Protein AF-A0A7X7TQV1-F1 (afdb_monomer_lite)

Radius of gyration: 12.92 Å; chains: 1; bounding box: 26×24×39 Å

pLDDT: mean 95.15, std 6.99, range [50.34, 98.75]

Sequence (87 aa):
MMKFSDLTDIEIWLSFKKGDNSAVSFIYREYFPVLYRYGLKFSADTFLIEDTIQDLFADLIKNRETLGDTDNILFYLLKSFRRKLLR

Secondary structure (DSSP, 8-state):
---GGGS-HHHHHHHHHTT-HHHHHHHHHHHHHHHHHHHTTT-S-HHHHHHHHHHHHHHHHHHGGGPPP-S-HHHHHHHHHHHHHT-

Structure (mmCIF, N/CA/C/O backbone):
data_AF-A0A7X7TQV1-F1
#
_entry.id   AF-A0A7X7TQV1-F1
#
loop_
_atom_site.group_PDB
_atom_site.id
_atom_site.type_symbol
_atom_site.label_atom_id
_atom_site.label_alt_id
_atom_site.label_comp_id
_atom_site.label_asym_id
_atom_site.label_entity_id
_atom_site.label_seq_id
_atom_site.pdbx_PDB_ins_code
_atom_site.Cartn_x
_atom_site.Cartn_y
_atom_site.Cartn_z
_atom_site.occupancy
_atom_site.B_iso_or_equiv
_atom_site.auth_seq_id
_atom_site.auth_comp_id
_atom_site.auth_asym_id
_atom_site.auth_atom_id
_atom_site.pdbx_PDB_model_num
ATOM 1 N N . MET A 1 1 ? 0.696 -12.076 22.666 1.00 50.34 1 MET A N 1
ATOM 2 C CA . MET A 1 1 ? 0.487 -10.967 21.709 1.00 50.34 1 MET A CA 1
ATOM 3 C C . MET A 1 1 ? -0.191 -11.541 20.481 1.00 50.34 1 MET A C 1
ATOM 5 O O . MET A 1 1 ? 0.274 -12.563 19.995 1.00 50.34 1 MET A O 1
ATOM 9 N N . MET A 1 2 ? -1.295 -10.940 20.043 1.00 59.72 2 MET A N 1
ATOM 10 C CA . MET A 1 2 ? -2.032 -11.346 18.841 1.00 59.72 2 MET A CA 1
ATOM 11 C C . MET A 1 2 ? -1.216 -10.942 17.604 1.00 59.72 2 MET A C 1
ATOM 13 O O . MET A 1 2 ? -0.676 -9.834 17.582 1.00 59.72 2 MET A O 1
ATOM 17 N N . LYS A 1 3 ? -1.056 -11.827 16.616 1.00 82.31 3 LYS A N 1
ATOM 18 C CA . LYS A 1 3 ? -0.360 -11.488 15.368 1.00 82.31 3 LYS A CA 1
ATOM 19 C C . LYS A 1 3 ? -1.385 -10.963 14.366 1.00 82.31 3 LYS A C 1
ATOM 21 O O . LYS A 1 3 ? -2.478 -11.506 14.273 1.00 82.31 3 LYS A O 1
ATOM 26 N N . PHE A 1 4 ? -1.024 -9.956 13.570 1.00 86.31 4 PHE A N 1
ATOM 27 C CA . PHE A 1 4 ? -1.884 -9.484 12.474 1.00 86.31 4 PHE A CA 1
ATOM 28 C C . PHE A 1 4 ? -2.218 -10.589 11.458 1.00 86.31 4 PHE A C 1
ATOM 30 O O . PHE A 1 4 ? -3.256 -10.513 10.822 1.00 86.31 4 PHE A O 1
ATOM 37 N N . SER A 1 5 ? -1.386 -11.634 11.356 1.00 85.12 5 SER A N 1
ATOM 38 C CA . SER A 1 5 ? -1.657 -12.827 10.541 1.00 85.12 5 SER A CA 1
ATOM 39 C C . SER A 1 5 ? -2.910 -13.601 10.954 1.00 85.12 5 SER A C 1
ATOM 41 O O . SER A 1 5 ? -3.40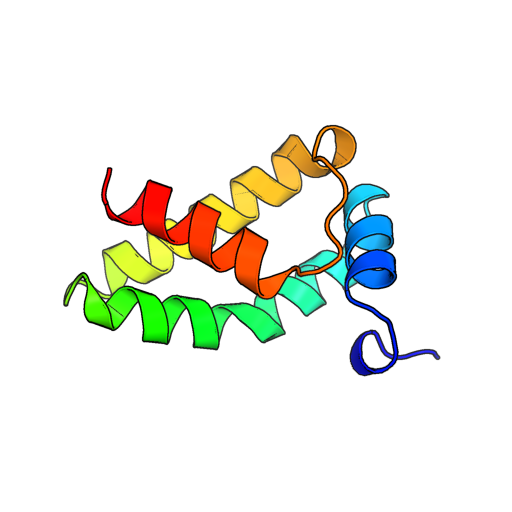7 -14.396 10.166 1.00 85.12 5 SER A O 1
ATOM 43 N N . ASP A 1 6 ? -3.386 -13.402 12.184 1.00 92.06 6 ASP A N 1
ATOM 44 C CA . ASP A 1 6 ? -4.528 -14.124 12.748 1.00 92.06 6 ASP A CA 1
ATOM 45 C C . ASP A 1 6 ? -5.821 -13.291 12.664 1.00 92.06 6 ASP A C 1
ATOM 47 O O . ASP A 1 6 ? -6.885 -13.756 13.070 1.00 92.06 6 ASP A O 1
ATOM 51 N N . LEU A 1 7 ? -5.723 -12.051 12.172 1.00 94.19 7 LEU A N 1
ATOM 52 C CA . LEU A 1 7 ? -6.834 -11.119 12.024 1.00 94.19 7 LEU A CA 1
ATOM 53 C C . LEU A 1 7 ? -7.410 -11.181 10.611 1.00 94.19 7 LEU A C 1
ATOM 55 O O . LEU A 1 7 ? -6.724 -11.478 9.634 1.00 94.19 7 LEU A O 1
ATOM 59 N N . THR A 1 8 ? -8.684 -10.838 10.506 1.00 96.44 8 THR A N 1
ATOM 60 C CA . THR A 1 8 ? -9.343 -10.616 9.222 1.00 96.44 8 THR A CA 1
ATOM 61 C C . THR A 1 8 ? -8.861 -9.318 8.572 1.00 96.44 8 THR A C 1
ATOM 63 O O . THR A 1 8 ? -8.444 -8.373 9.245 1.00 96.44 8 THR A O 1
ATOM 66 N N . ASP A 1 9 ? -8.990 -9.229 7.249 1.00 96.75 9 ASP A N 1
ATOM 67 C CA . ASP A 1 9 ? -8.662 -8.017 6.491 1.00 96.75 9 ASP A CA 1
ATOM 68 C C . ASP A 1 9 ? -9.401 -6.779 7.024 1.00 96.75 9 ASP A C 1
ATOM 70 O O . ASP A 1 9 ? -8.801 -5.712 7.154 1.00 96.75 9 ASP A O 1
ATOM 74 N N . ILE A 1 10 ? -10.673 -6.919 7.413 1.00 97.12 10 ILE A N 1
ATOM 75 C CA . ILE A 1 10 ? -11.442 -5.813 7.995 1.00 97.12 10 ILE A CA 1
ATOM 76 C C . ILE A 1 10 ? -10.856 -5.346 9.336 1.00 97.12 10 ILE A C 1
ATOM 78 O O . ILE A 1 10 ? -10.741 -4.143 9.568 1.00 97.12 10 ILE A O 1
ATOM 82 N N . GLU A 1 11 ? -10.418 -6.257 10.207 1.00 97.06 11 GLU A N 1
ATOM 83 C CA . GLU A 1 11 ? -9.802 -5.906 11.495 1.00 97.06 11 GLU A CA 1
ATOM 84 C C . GLU A 1 11 ? -8.451 -5.207 11.305 1.00 97.06 11 GLU A C 1
ATOM 86 O O . GLU A 1 11 ? -8.185 -4.178 11.936 1.00 97.06 11 GLU A O 1
ATOM 91 N N . ILE A 1 12 ? -7.617 -5.724 10.398 1.00 97.06 12 ILE A N 1
ATOM 92 C CA . ILE A 1 12 ? -6.318 -5.135 10.051 1.00 97.06 12 ILE A CA 1
ATOM 93 C C . ILE A 1 12 ? -6.524 -3.723 9.487 1.00 97.06 12 ILE A C 1
ATOM 95 O O . ILE A 1 12 ? -5.853 -2.775 9.910 1.00 97.06 12 ILE A O 1
ATOM 99 N N . TRP A 1 13 ? -7.480 -3.567 8.568 1.00 97.31 13 TRP A N 1
ATOM 100 C CA . TRP A 1 13 ? -7.786 -2.289 7.933 1.00 97.31 13 TRP A CA 1
ATOM 101 C C . TRP A 1 13 ? -8.314 -1.258 8.927 1.00 97.31 13 TRP A C 1
ATOM 103 O O . TRP A 1 13 ? -7.858 -0.114 8.934 1.00 97.31 13 TRP A O 1
ATOM 113 N N . LEU A 1 14 ? -9.225 -1.657 9.818 1.00 96.62 14 LEU A N 1
ATOM 114 C CA . LEU A 1 14 ? -9.732 -0.778 10.869 1.00 96.62 14 LEU A CA 1
ATOM 115 C C . LEU A 1 14 ? -8.620 -0.344 11.834 1.00 96.62 14 LEU A C 1
ATOM 117 O O . LEU A 1 14 ? -8.607 0.818 12.242 1.00 96.62 14 LEU A O 1
ATOM 121 N N . SER A 1 15 ? -7.674 -1.228 12.175 1.00 95.94 15 SER A N 1
ATOM 122 C CA . SER A 1 15 ? -6.513 -0.851 12.997 1.00 95.94 15 SER A CA 1
ATOM 123 C C . SER A 1 15 ? -5.636 0.187 12.288 1.00 95.94 15 SER A C 1
ATOM 125 O O . SER A 1 15 ? -5.293 1.227 12.857 1.00 95.94 15 SER A O 1
ATOM 127 N N . PHE A 1 16 ? -5.355 -0.036 11.002 1.00 95.94 16 PHE A N 1
ATOM 128 C CA . PHE A 1 16 ? -4.623 0.910 10.162 1.00 95.94 16 PHE A CA 1
ATOM 129 C C . PHE A 1 16 ? -5.305 2.287 10.104 1.00 95.94 16 PHE A C 1
ATOM 131 O O . PHE A 1 16 ? -4.651 3.308 10.340 1.00 95.94 16 PHE A O 1
ATOM 138 N N . LYS A 1 17 ? -6.621 2.330 9.864 1.00 96.12 17 LYS A N 1
ATOM 139 C CA . LYS A 1 17 ? -7.398 3.580 9.827 1.00 96.12 17 LYS A CA 1
ATOM 140 C C . LYS A 1 17 ? -7.383 4.335 11.158 1.00 96.12 17 LYS A C 1
ATOM 142 O O . LYS A 1 17 ? -7.378 5.561 11.154 1.00 96.12 17 LYS A O 1
ATOM 147 N N . LYS A 1 18 ? -7.325 3.622 12.290 1.00 95.12 18 LYS A N 1
ATOM 148 C CA . LYS A 1 18 ? -7.193 4.202 13.643 1.00 95.12 18 LYS A CA 1
ATOM 149 C C . LYS A 1 18 ? -5.787 4.730 13.956 1.00 95.12 18 LYS A C 1
ATOM 151 O O . LYS A 1 18 ? -5.570 5.270 15.036 1.00 95.12 18 LYS A O 1
ATOM 156 N N . GLY A 1 19 ? -4.842 4.592 13.027 1.00 92.50 19 GLY A N 1
ATOM 157 C CA . GLY A 1 19 ? -3.490 5.124 13.155 1.00 92.50 19 GLY A CA 1
ATOM 158 C C . GLY A 1 19 ? -2.478 4.169 13.782 1.00 92.50 19 GLY A C 1
ATOM 159 O O . GLY A 1 19 ? -1.391 4.616 14.147 1.00 92.50 19 GLY A O 1
ATOM 160 N N . ASP A 1 20 ? -2.786 2.872 13.882 1.00 93.19 20 ASP A N 1
ATOM 161 C CA . ASP A 1 20 ? -1.814 1.872 14.328 1.00 93.19 20 ASP A CA 1
ATOM 162 C C . ASP A 1 20 ? -0.708 1.675 13.277 1.00 93.19 20 ASP A C 1
ATOM 164 O O . ASP A 1 20 ? -0.894 1.056 12.223 1.00 93.19 20 ASP A O 1
ATOM 168 N N . ASN A 1 21 ? 0.485 2.187 13.584 1.00 89.12 21 ASN A N 1
ATOM 169 C CA . ASN A 1 21 ? 1.657 2.076 12.715 1.00 89.12 21 ASN A CA 1
ATOM 170 C C . ASN A 1 21 ? 2.122 0.617 12.517 1.00 89.12 21 ASN A C 1
ATOM 172 O O . ASN A 1 21 ? 2.810 0.299 11.539 1.00 89.12 21 ASN A O 1
ATOM 176 N N . SER A 1 22 ? 1.738 -0.294 13.411 1.00 93.50 22 SER A N 1
ATOM 177 C CA . SER A 1 22 ? 2.034 -1.722 13.283 1.00 93.50 22 SER A CA 1
ATOM 178 C C . SER A 1 22 ? 1.201 -2.354 12.168 1.00 93.50 22 SER A C 1
ATOM 180 O O . SER A 1 22 ? 1.716 -3.185 11.418 1.00 93.50 22 SER A O 1
ATOM 182 N N . ALA A 1 23 ? -0.049 -1.904 12.007 1.00 94.81 23 ALA A N 1
ATOM 183 C CA . ALA A 1 23 ? -0.950 -2.376 10.962 1.00 94.81 23 ALA A CA 1
ATOM 184 C C . ALA A 1 23 ? -0.452 -1.966 9.569 1.00 94.81 23 ALA A C 1
ATOM 186 O O . ALA A 1 23 ? -0.364 -2.814 8.684 1.00 94.81 23 ALA A O 1
ATOM 187 N N . VAL A 1 24 ? -0.021 -0.711 9.370 1.00 91.06 24 VAL A N 1
ATOM 188 C CA . VAL A 1 24 ? 0.540 -0.308 8.063 1.00 91.06 24 VAL A CA 1
ATOM 189 C C . VAL A 1 24 ? 1.834 -1.054 7.742 1.00 91.06 24 VAL A C 1
ATOM 191 O O . VAL A 1 24 ? 2.025 -1.496 6.613 1.00 91.06 24 VAL A O 1
ATOM 194 N N . SER A 1 25 ? 2.693 -1.271 8.741 1.00 94.69 25 SER A N 1
ATOM 195 C CA . SER A 1 25 ? 3.935 -2.031 8.566 1.00 94.69 25 SER A CA 1
ATOM 196 C C . SER A 1 25 ? 3.666 -3.488 8.184 1.00 94.69 25 SER A C 1
ATOM 198 O O . SER A 1 25 ? 4.426 -4.084 7.419 1.00 94.69 25 SER A O 1
ATOM 200 N N . PHE A 1 26 ? 2.595 -4.075 8.725 1.00 96.38 26 PHE A N 1
ATOM 201 C CA . PHE A 1 26 ? 2.130 -5.407 8.354 1.00 96.38 26 PHE A CA 1
ATOM 202 C C . PHE A 1 26 ? 1.611 -5.434 6.912 1.00 96.38 26 PHE A C 1
ATOM 204 O O . PHE A 1 26 ? 2.139 -6.196 6.105 1.00 96.38 26 PHE A O 1
ATOM 211 N N . ILE A 1 27 ? 0.661 -4.554 6.570 1.00 96.81 27 ILE A N 1
ATOM 212 C CA . ILE A 1 27 ? 0.081 -4.456 5.220 1.00 96.81 27 ILE A CA 1
ATOM 213 C C . ILE A 1 27 ? 1.191 -4.248 4.179 1.00 96.81 27 ILE A C 1
ATOM 215 O O . ILE A 1 27 ? 1.214 -4.927 3.156 1.00 96.81 27 ILE A O 1
ATOM 219 N N . TYR A 1 28 ? 2.137 -3.343 4.442 1.00 97.31 28 TYR A N 1
ATOM 220 C CA . TYR A 1 28 ? 3.247 -3.077 3.532 1.00 97.31 28 TYR A CA 1
ATOM 221 C C . TYR A 1 28 ? 4.094 -4.325 3.292 1.00 97.31 28 TYR A C 1
ATOM 223 O O . TYR A 1 28 ? 4.279 -4.726 2.145 1.00 97.31 28 TYR A O 1
ATOM 231 N N . ARG A 1 29 ? 4.589 -4.966 4.361 1.00 97.00 29 ARG A N 1
ATOM 232 C CA . ARG A 1 29 ? 5.435 -6.161 4.224 1.00 97.00 29 ARG A CA 1
ATOM 233 C C . ARG A 1 29 ? 4.730 -7.277 3.476 1.00 97.00 29 ARG A C 1
ATOM 235 O O . ARG A 1 29 ? 5.374 -7.939 2.668 1.00 97.00 29 ARG A O 1
ATOM 242 N N . GLU A 1 30 ? 3.443 -7.470 3.744 1.00 97.00 30 GLU A N 1
ATOM 243 C CA . GLU A 1 30 ? 2.726 -8.602 3.178 1.00 97.00 30 GLU A CA 1
ATOM 244 C C . GLU A 1 30 ? 2.367 -8.387 1.703 1.00 97.00 30 GLU A C 1
ATOM 246 O O . GLU A 1 30 ? 2.503 -9.278 0.863 1.00 97.00 30 GLU A O 1
ATOM 251 N N . TYR A 1 31 ? 1.982 -7.163 1.341 1.00 98.06 31 TYR A N 1
ATOM 252 C CA . TYR A 1 31 ? 1.481 -6.887 -0.001 1.00 98.06 31 TYR A CA 1
ATOM 253 C C . TYR A 1 31 ? 2.518 -6.294 -0.955 1.00 98.06 31 TYR A C 1
ATOM 255 O O . TYR A 1 31 ? 2.319 -6.388 -2.167 1.00 98.06 31 TYR A O 1
ATOM 263 N N . PHE A 1 32 ? 3.649 -5.766 -0.476 1.00 98.44 32 PHE A N 1
ATOM 264 C CA . PHE A 1 32 ? 4.706 -5.240 -1.350 1.00 98.44 32 PHE A CA 1
ATOM 265 C C . PHE A 1 32 ? 5.188 -6.269 -2.392 1.00 98.44 32 PHE A C 1
ATOM 267 O O . PHE A 1 32 ? 5.136 -5.958 -3.585 1.00 98.44 32 PHE A O 1
ATOM 274 N N . PRO A 1 33 ? 5.566 -7.518 -2.033 1.00 98.38 33 PRO A N 1
ATOM 275 C CA . PRO A 1 33 ? 6.038 -8.494 -3.021 1.00 98.38 33 PRO A CA 1
ATOM 276 C C . PRO A 1 33 ? 4.953 -8.895 -4.029 1.00 98.38 33 PRO A C 1
ATOM 278 O O . PRO A 1 33 ? 5.249 -9.279 -5.164 1.00 98.38 33 PRO A O 1
ATOM 281 N N . VAL A 1 34 ? 3.684 -8.844 -3.618 1.00 98.44 34 VAL A N 1
ATOM 282 C CA . VAL A 1 34 ? 2.534 -9.151 -4.476 1.00 98.44 34 VAL A CA 1
ATOM 283 C C . VAL A 1 34 ? 2.312 -8.029 -5.487 1.00 98.44 34 VAL A C 1
ATOM 285 O O . VAL A 1 34 ? 2.199 -8.304 -6.682 1.00 98.44 34 VAL A O 1
ATOM 288 N N . LEU A 1 35 ? 2.316 -6.775 -5.029 1.00 98.69 35 LEU A N 1
ATOM 289 C CA . LEU A 1 35 ? 2.181 -5.590 -5.874 1.00 98.69 35 LEU A CA 1
ATOM 290 C C . LEU A 1 35 ? 3.344 -5.466 -6.858 1.00 98.69 35 LEU A C 1
ATOM 292 O O . LEU A 1 35 ? 3.106 -5.240 -8.041 1.00 98.69 35 LEU A O 1
ATOM 296 N N . TYR A 1 36 ? 4.575 -5.707 -6.404 1.00 98.75 36 TYR A N 1
ATOM 297 C CA . TYR A 1 36 ? 5.764 -5.676 -7.254 1.00 98.75 36 TYR A CA 1
ATOM 298 C C . TYR A 1 36 ? 5.660 -6.688 -8.402 1.00 98.75 36 TYR A C 1
ATOM 300 O O . TYR A 1 36 ? 5.720 -6.325 -9.577 1.00 98.75 36 TYR A O 1
ATOM 308 N N . ARG A 1 37 ? 5.385 -7.962 -8.080 1.00 98.56 37 ARG A N 1
ATOM 309 C CA . ARG A 1 37 ? 5.187 -9.019 -9.091 1.00 98.56 37 ARG A CA 1
ATOM 310 C C . ARG A 1 37 ? 4.014 -8.736 -10.023 1.00 98.56 37 ARG A C 1
ATOM 312 O O . ARG A 1 37 ? 4.046 -9.118 -11.189 1.00 98.56 37 ARG A O 1
ATOM 319 N N . TYR A 1 38 ? 2.963 -8.102 -9.515 1.00 98.50 38 TYR A N 1
ATOM 320 C CA . TYR A 1 38 ? 1.830 -7.690 -10.328 1.00 98.50 38 TYR A CA 1
ATOM 321 C C . TYR A 1 38 ? 2.199 -6.547 -11.285 1.00 98.50 38 TYR A C 1
ATOM 323 O O . TYR A 1 38 ? 1.812 -6.596 -12.449 1.00 98.50 38 TYR A O 1
ATOM 331 N N . GLY A 1 39 ? 2.987 -5.570 -10.827 1.00 98.31 39 GLY A N 1
ATOM 332 C CA . GLY A 1 39 ? 3.490 -4.443 -11.616 1.00 98.31 39 GLY A CA 1
ATOM 333 C C . GLY A 1 39 ? 4.363 -4.870 -12.792 1.00 98.31 39 GLY A C 1
ATOM 334 O O . GLY A 1 39 ? 4.201 -4.338 -13.888 1.00 98.31 39 GLY A O 1
ATOM 335 N N . LEU A 1 40 ? 5.182 -5.911 -12.606 1.00 98.38 40 LEU A N 1
ATOM 336 C CA . LEU A 1 40 ? 6.016 -6.495 -13.667 1.00 98.38 40 LEU A CA 1
ATOM 337 C C . LEU A 1 40 ? 5.218 -7.000 -14.882 1.00 98.38 40 LEU A C 1
ATOM 339 O O . LEU A 1 40 ? 5.780 -7.200 -15.954 1.00 98.38 40 LEU A O 1
ATOM 343 N N . LYS A 1 41 ? 3.899 -7.204 -14.749 1.00 97.75 41 LYS A N 1
ATOM 344 C CA . LYS A 1 41 ? 3.024 -7.555 -15.881 1.00 97.75 41 LYS A CA 1
ATOM 345 C C . LYS A 1 41 ? 2.702 -6.364 -16.790 1.00 97.75 41 LYS A C 1
ATOM 347 O O . LYS A 1 41 ? 2.177 -6.576 -17.878 1.00 97.75 41 LYS A O 1
ATOM 352 N N . PHE A 1 42 ? 2.954 -5.138 -16.334 1.00 97.31 42 PHE A N 1
ATOM 353 C CA . PHE A 1 42 ? 2.582 -3.899 -17.022 1.00 97.31 42 PHE A CA 1
ATOM 354 C C . PHE A 1 42 ? 3.789 -3.046 -17.411 1.00 97.31 42 PHE A C 1
ATOM 356 O O . PHE A 1 42 ? 3.709 -2.314 -18.391 1.00 97.31 42 PHE A O 1
ATOM 363 N N . SER A 1 43 ? 4.890 -3.139 -16.666 1.00 97.12 43 SER A N 1
ATOM 364 C CA . SER A 1 43 ? 6.121 -2.401 -16.941 1.00 97.12 43 SER A CA 1
ATOM 365 C C . SER A 1 43 ? 7.347 -3.262 -16.645 1.00 97.12 43 SER A C 1
ATOM 367 O O . SER A 1 43 ? 7.340 -4.054 -15.705 1.00 97.12 43 SER A O 1
ATOM 369 N N . ALA A 1 44 ? 8.404 -3.089 -17.439 1.00 97.25 44 ALA A N 1
ATOM 370 C CA . ALA A 1 44 ? 9.733 -3.631 -17.146 1.00 97.25 44 ALA A CA 1
ATOM 371 C C . ALA A 1 44 ? 10.590 -2.660 -16.31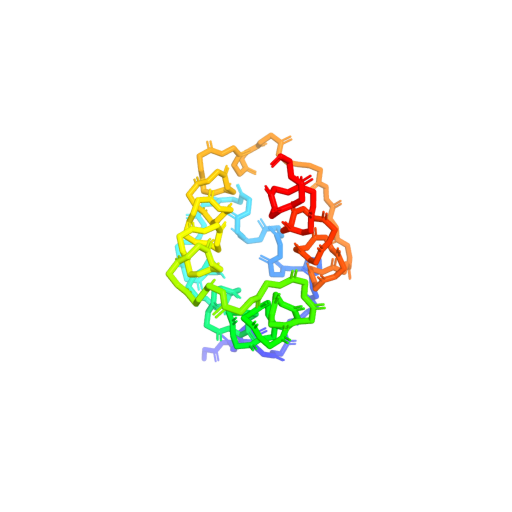2 1.00 97.25 44 ALA A C 1
ATOM 373 O O . ALA A 1 44 ? 11.652 -3.044 -15.827 1.00 97.25 44 ALA A O 1
ATOM 374 N N . ASP A 1 45 ? 10.140 -1.412 -16.147 1.00 98.12 45 ASP A N 1
ATOM 375 C CA . ASP A 1 45 ? 10.796 -0.417 -15.304 1.00 98.12 45 ASP A CA 1
ATOM 376 C C . ASP A 1 45 ? 10.500 -0.716 -13.828 1.00 98.12 45 ASP A C 1
ATOM 378 O O . ASP A 1 45 ? 9.423 -0.415 -13.303 1.00 98.12 45 ASP A O 1
ATOM 382 N N . THR A 1 46 ? 11.460 -1.357 -13.162 1.00 98.06 46 THR A N 1
ATOM 383 C CA . THR A 1 46 ? 11.345 -1.739 -11.751 1.00 98.06 46 THR A CA 1
ATOM 384 C C . THR A 1 46 ? 11.380 -0.537 -10.819 1.00 98.06 46 THR A C 1
ATOM 386 O O . THR A 1 46 ? 10.746 -0.584 -9.769 1.00 98.06 46 THR A O 1
ATOM 389 N N . PHE A 1 47 ? 12.074 0.539 -11.201 1.00 98.25 47 PHE A N 1
ATOM 390 C CA . PHE A 1 47 ? 12.129 1.762 -10.409 1.00 98.25 47 PHE A CA 1
ATOM 391 C C . PHE A 1 47 ? 10.751 2.422 -10.369 1.00 98.25 47 PHE A C 1
ATOM 393 O O . PHE A 1 47 ? 10.246 2.705 -9.287 1.00 98.25 47 PHE A O 1
ATOM 400 N N . LEU A 1 48 ? 10.089 2.545 -11.525 1.00 98.25 48 LEU A N 1
ATOM 401 C CA . LEU A 1 48 ? 8.708 3.030 -11.607 1.00 98.25 48 LEU A CA 1
ATOM 402 C C . LEU A 1 48 ? 7.750 2.198 -10.742 1.00 98.25 48 LEU A C 1
ATOM 404 O O . LEU A 1 48 ? 6.882 2.749 -10.066 1.00 98.25 48 LEU A O 1
ATOM 408 N N . ILE A 1 49 ? 7.880 0.868 -10.770 1.00 98.62 49 ILE A N 1
ATOM 409 C CA . ILE A 1 49 ? 7.027 -0.031 -9.979 1.00 98.62 49 ILE A CA 1
ATOM 410 C C . ILE A 1 49 ? 7.222 0.218 -8.483 1.00 98.62 49 ILE A C 1
ATOM 412 O O . ILE A 1 49 ? 6.234 0.366 -7.763 1.00 98.62 49 ILE A O 1
ATOM 416 N N . GLU A 1 50 ? 8.469 0.255 -8.016 1.00 98.50 50 GLU A N 1
ATOM 417 C CA . GLU A 1 50 ? 8.787 0.476 -6.603 1.00 98.50 50 GLU A CA 1
ATOM 418 C C . GLU A 1 50 ? 8.324 1.853 -6.138 1.00 98.50 50 GLU A C 1
ATOM 420 O O . GLU A 1 50 ? 7.630 1.937 -5.126 1.00 98.50 50 GLU A O 1
ATOM 425 N N . ASP A 1 51 ? 8.621 2.899 -6.910 1.00 98.50 51 ASP A N 1
ATOM 426 C CA . ASP A 1 51 ? 8.207 4.277 -6.640 1.00 98.50 51 ASP A CA 1
ATOM 427 C C . ASP A 1 51 ? 6.676 4.395 -6.565 1.00 98.50 51 ASP A C 1
ATOM 429 O O . ASP A 1 51 ? 6.124 4.899 -5.588 1.00 98.50 51 ASP A O 1
ATOM 433 N N . THR A 1 52 ? 5.957 3.766 -7.500 1.00 98.50 52 THR A N 1
ATOM 434 C CA . THR A 1 52 ? 4.486 3.733 -7.484 1.00 98.50 52 THR A CA 1
ATOM 435 C C . THR A 1 52 ? 3.930 3.026 -6.241 1.00 98.50 52 THR A C 1
ATOM 437 O O . THR A 1 52 ? 2.881 3.420 -5.717 1.00 98.50 52 THR A O 1
ATOM 440 N N . ILE A 1 53 ? 4.589 1.963 -5.763 1.00 98.56 53 ILE A N 1
ATOM 441 C CA . ILE A 1 53 ? 4.194 1.284 -4.521 1.00 98.56 53 ILE A CA 1
ATOM 442 C C . ILE A 1 53 ? 4.469 2.194 -3.318 1.00 98.56 53 ILE A C 1
ATOM 444 O O . ILE A 1 53 ? 3.587 2.323 -2.467 1.00 98.56 53 ILE A O 1
ATOM 448 N N . GLN A 1 54 ? 5.632 2.851 -3.250 1.00 98.25 54 GLN A N 1
ATOM 449 C CA . GLN A 1 54 ? 5.940 3.807 -2.179 1.00 98.25 54 GLN A CA 1
ATOM 450 C C . GLN A 1 54 ? 4.890 4.919 -2.118 1.00 98.25 54 GLN A C 1
ATOM 452 O O . GLN A 1 54 ? 4.279 5.137 -1.070 1.00 98.25 54 GLN A O 1
ATOM 457 N N . ASP A 1 55 ? 4.591 5.539 -3.258 1.00 98.19 55 ASP A N 1
ATOM 458 C CA . ASP A 1 55 ? 3.579 6.584 -3.386 1.00 98.19 55 ASP A CA 1
ATOM 459 C C . ASP A 1 55 ? 2.178 6.105 -3.009 1.00 98.19 55 ASP A C 1
ATOM 461 O O . ASP A 1 55 ? 1.389 6.848 -2.420 1.00 98.19 55 ASP A O 1
ATOM 465 N N . LEU A 1 56 ? 1.827 4.861 -3.350 1.00 98.00 56 LEU A N 1
ATOM 466 C CA . LEU A 1 56 ? 0.564 4.269 -2.922 1.00 98.00 56 LEU A CA 1
ATOM 467 C C . LEU A 1 56 ? 0.482 4.211 -1.395 1.00 98.00 56 LEU A C 1
ATOM 469 O O . LEU A 1 56 ? -0.522 4.636 -0.830 1.00 98.00 56 LEU A O 1
ATOM 473 N N . PHE A 1 57 ? 1.510 3.699 -0.722 1.00 97.62 57 PHE A N 1
ATOM 474 C CA . PHE A 1 57 ? 1.495 3.577 0.735 1.00 97.62 57 PHE A CA 1
ATOM 475 C C . PHE A 1 57 ? 1.597 4.930 1.448 1.00 97.62 57 PHE A C 1
ATOM 477 O O . PHE A 1 57 ? 0.926 5.122 2.464 1.00 97.62 57 PHE A O 1
ATOM 484 N N . ALA A 1 58 ? 2.342 5.889 0.894 1.00 97.56 58 ALA A N 1
ATOM 485 C CA . ALA A 1 58 ? 2.376 7.263 1.385 1.00 97.56 58 ALA A CA 1
ATOM 486 C C . ALA A 1 58 ? 0.980 7.910 1.337 1.00 97.56 58 ALA A C 1
ATOM 488 O O . ALA A 1 58 ? 0.516 8.465 2.338 1.00 97.56 58 ALA A O 1
ATOM 489 N N . ASP A 1 59 ? 0.265 7.761 0.217 1.00 96.69 59 ASP A N 1
ATOM 490 C CA . ASP A 1 59 ? -1.113 8.240 0.079 1.00 96.69 59 ASP A CA 1
ATOM 491 C C . ASP A 1 59 ? -2.071 7.554 1.053 1.00 96.69 59 ASP A C 1
ATOM 493 O O . ASP A 1 59 ? -2.971 8.200 1.594 1.00 96.69 59 ASP A O 1
ATOM 497 N N . LEU A 1 60 ? -1.902 6.252 1.291 1.00 96.12 60 LEU A N 1
ATOM 498 C CA . LEU A 1 60 ? -2.732 5.530 2.252 1.00 96.12 60 LEU A CA 1
ATOM 499 C C . LEU A 1 60 ? -2.532 6.075 3.660 1.00 96.12 60 LEU A C 1
ATOM 501 O O . LEU A 1 60 ? -3.516 6.400 4.316 1.00 96.12 60 LEU A O 1
ATOM 505 N N . ILE A 1 61 ? -1.284 6.228 4.109 1.00 96.44 61 ILE A N 1
ATOM 506 C CA . ILE A 1 61 ? -0.972 6.773 5.437 1.00 96.44 61 ILE A CA 1
ATOM 507 C C . ILE A 1 61 ? -1.542 8.183 5.585 1.00 96.44 61 ILE A C 1
ATOM 509 O O . ILE A 1 61 ? -2.194 8.473 6.587 1.00 96.44 61 ILE A O 1
ATOM 513 N N . LYS A 1 62 ? -1.340 9.037 4.575 1.00 96.44 62 LYS A N 1
ATOM 514 C CA . LYS A 1 62 ? -1.815 10.42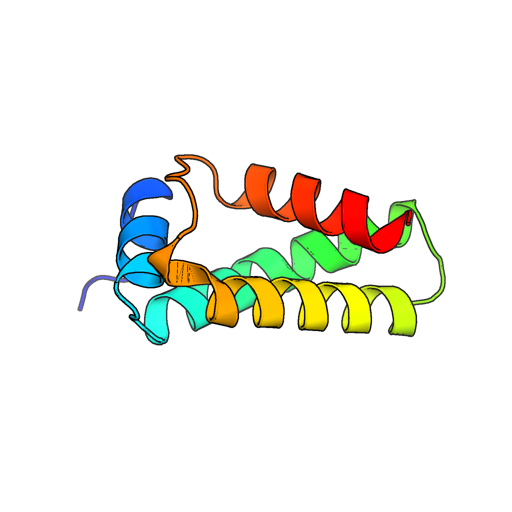3 4.572 1.00 96.44 62 LYS A CA 1
ATOM 515 C C . LYS A 1 62 ? -3.337 10.523 4.678 1.00 96.44 62 LYS A C 1
ATOM 517 O O . LYS A 1 62 ? -3.837 11.405 5.365 1.00 96.44 62 LYS A O 1
ATOM 522 N N . ASN A 1 63 ? -4.068 9.633 4.006 1.00 95.62 63 ASN A N 1
ATOM 523 C CA . ASN A 1 63 ? -5.527 9.713 3.901 1.00 95.62 63 ASN A CA 1
ATOM 524 C C . ASN A 1 63 ? -6.272 8.731 4.824 1.00 95.62 63 ASN A C 1
ATOM 526 O O . ASN A 1 63 ? -7.501 8.666 4.754 1.00 95.62 63 ASN A O 1
ATOM 530 N N . ARG A 1 64 ? -5.563 7.975 5.680 1.00 94.75 64 ARG A N 1
ATOM 531 C CA . ARG A 1 64 ? -6.077 6.806 6.428 1.00 94.75 64 ARG A CA 1
ATOM 532 C C . ARG A 1 64 ? -7.380 7.041 7.194 1.00 94.75 64 ARG A C 1
ATOM 534 O O . ARG A 1 64 ? -8.226 6.157 7.234 1.00 94.75 64 ARG A O 1
ATOM 541 N N . GLU A 1 65 ? -7.578 8.234 7.741 1.00 94.75 65 GLU A N 1
ATOM 542 C CA . GLU A 1 65 ? -8.771 8.582 8.527 1.00 94.75 65 GLU A CA 1
ATOM 543 C C . GLU A 1 65 ? -10.037 8.720 7.663 1.00 94.75 65 GLU A C 1
ATOM 545 O O . GLU A 1 65 ? -11.149 8.539 8.149 1.00 94.75 65 GLU A O 1
ATOM 550 N N . THR A 1 66 ? -9.870 8.992 6.366 1.00 94.75 66 THR A N 1
ATOM 551 C CA . THR A 1 66 ? -10.965 9.254 5.412 1.00 94.75 66 THR A CA 1
ATOM 552 C C . THR A 1 66 ? -11.249 8.091 4.465 1.00 94.75 66 THR A C 1
ATOM 554 O O . THR A 1 66 ? -12.196 8.145 3.680 1.00 94.75 66 THR A O 1
ATOM 557 N N . LEU A 1 67 ? -10.434 7.033 4.507 1.00 94.56 67 LEU A N 1
ATOM 558 C CA . LEU A 1 67 ? -10.616 5.871 3.641 1.00 94.56 67 LEU A CA 1
ATOM 559 C C . LEU A 1 67 ? -11.923 5.147 3.976 1.00 94.56 67 LEU A C 1
ATOM 561 O O . LEU A 1 67 ? -12.309 5.037 5.140 1.00 94.56 67 LEU A O 1
ATOM 565 N N . GLY A 1 68 ? -12.583 4.593 2.960 1.00 94.25 68 GLY A N 1
ATOM 566 C CA . GLY A 1 68 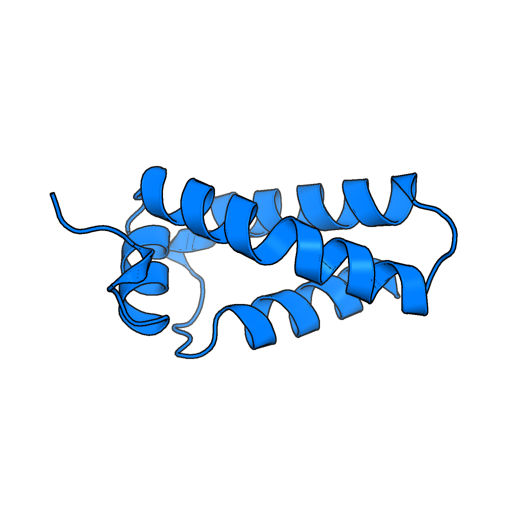? -13.676 3.645 3.171 1.00 94.25 68 GLY A CA 1
ATOM 567 C C . GLY A 1 68 ? -13.189 2.372 3.867 1.00 94.25 68 GLY A C 1
ATOM 568 O O . GLY A 1 68 ? -11.988 2.085 3.902 1.00 94.25 68 GLY A O 1
ATOM 569 N N . ASP A 1 69 ? -14.117 1.611 4.433 1.00 95.12 69 ASP A N 1
ATOM 570 C CA . ASP A 1 69 ? -13.805 0.274 4.936 1.00 95.12 69 ASP A CA 1
ATOM 571 C C . ASP A 1 69 ? -13.592 -0.695 3.765 1.00 95.12 69 ASP A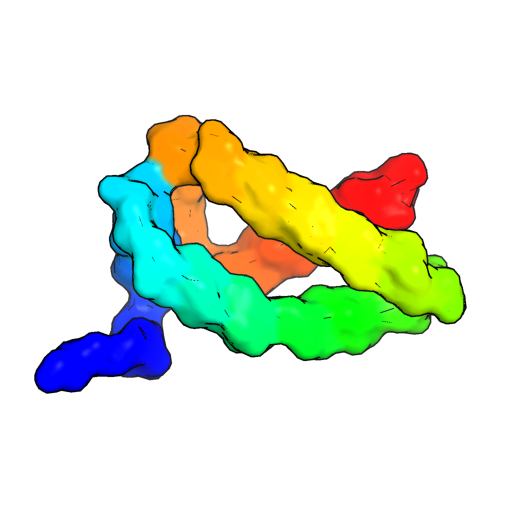 C 1
ATOM 573 O O . ASP A 1 69 ? -14.144 -0.511 2.677 1.00 95.12 69 ASP A O 1
ATOM 577 N N . THR A 1 70 ? -12.765 -1.716 3.980 1.00 94.81 70 THR A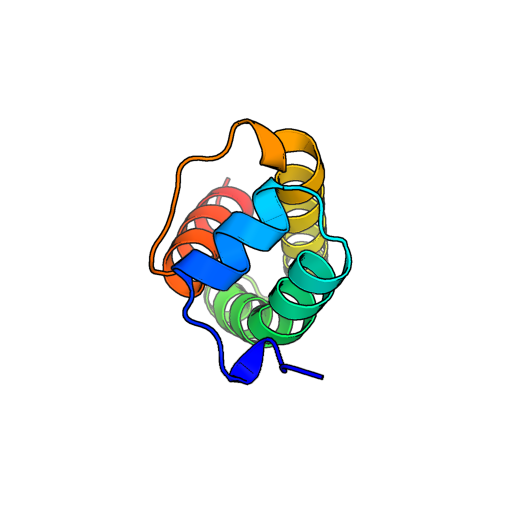 N 1
ATOM 578 C CA . THR A 1 70 ? -12.575 -2.821 3.037 1.00 94.81 70 THR A CA 1
ATOM 579 C C . THR A 1 70 ? -12.484 -4.124 3.815 1.00 94.81 70 THR A C 1
ATOM 581 O O . THR A 1 70 ? -11.887 -4.174 4.889 1.00 94.81 70 THR A O 1
ATOM 584 N N . ASP A 1 71 ? -13.075 -5.171 3.262 1.00 94.75 71 ASP A N 1
ATOM 585 C CA . ASP A 1 71 ? -12.971 -6.557 3.717 1.00 94.75 71 ASP A CA 1
ATOM 586 C C . ASP A 1 71 ? -11.963 -7.364 2.880 1.00 94.75 71 ASP A C 1
ATOM 588 O O . ASP A 1 71 ? -11.723 -8.536 3.158 1.00 94.75 71 ASP A O 1
ATOM 592 N N . ASN A 1 72 ? -11.360 -6.731 1.867 1.00 97.56 72 ASN A N 1
ATOM 593 C CA . ASN A 1 72 ? -10.316 -7.308 1.032 1.00 97.56 72 ASN A CA 1
ATOM 594 C C . ASN A 1 72 ? -9.216 -6.272 0.764 1.00 97.56 72 ASN A C 1
ATOM 596 O O . ASN A 1 72 ? -9.327 -5.413 -0.123 1.00 97.56 72 ASN A O 1
ATOM 600 N N . ILE A 1 73 ? -8.145 -6.330 1.553 1.00 97.56 73 ILE A N 1
ATOM 601 C CA . ILE A 1 73 ? -7.027 -5.385 1.466 1.00 97.56 73 ILE A CA 1
ATOM 602 C C . ILE A 1 73 ? -6.281 -5.587 0.146 1.00 97.56 73 ILE A C 1
ATOM 604 O O . ILE A 1 73 ? -5.989 -4.616 -0.554 1.00 97.56 73 ILE A O 1
ATOM 608 N N . LEU A 1 74 ? -6.023 -6.839 -0.244 1.00 97.75 74 LEU A N 1
ATOM 609 C CA . LEU A 1 74 ? -5.290 -7.148 -1.472 1.00 97.75 74 LEU A CA 1
ATOM 610 C C . LEU A 1 74 ? -5.970 -6.552 -2.711 1.00 97.75 74 LEU A C 1
ATOM 612 O O . LEU A 1 74 ? -5.318 -5.899 -3.528 1.00 97.75 74 LEU A O 1
ATOM 616 N N . PHE A 1 75 ? -7.279 -6.752 -2.857 1.00 97.94 75 PHE A N 1
ATOM 617 C CA . PHE A 1 75 ? -8.042 -6.233 -3.989 1.00 97.94 75 PHE A CA 1
ATOM 618 C C . PHE A 1 75 ? -8.024 -4.704 -4.022 1.00 97.94 75 PHE A C 1
ATOM 620 O O . PHE A 1 75 ? -7.804 -4.107 -5.083 1.00 97.94 75 PHE A O 1
ATOM 627 N N . TYR A 1 76 ? -8.198 -4.068 -2.860 1.00 97.81 76 TYR A N 1
ATOM 628 C CA . TYR A 1 76 ? -8.118 -2.618 -2.730 1.00 97.81 76 TYR A CA 1
ATOM 629 C C . TYR A 1 76 ? -6.752 -2.085 -3.194 1.00 97.81 76 TYR A C 1
ATOM 631 O O . TYR A 1 76 ? -6.685 -1.139 -3.993 1.00 97.81 76 TYR A O 1
ATOM 639 N N . LEU A 1 77 ? -5.664 -2.714 -2.738 1.00 98.31 77 LEU A N 1
ATOM 640 C CA . LEU A 1 77 ? -4.299 -2.328 -3.089 1.00 98.31 77 LEU A CA 1
ATOM 641 C C . LEU A 1 77 ? -4.008 -2.558 -4.572 1.00 98.31 77 LEU A C 1
ATOM 643 O O . LEU A 1 77 ? -3.540 -1.636 -5.232 1.00 98.31 77 LEU A O 1
ATOM 647 N N . LEU A 1 78 ? -4.347 -3.724 -5.132 1.00 98.44 78 LEU A N 1
ATOM 648 C CA . LEU A 1 78 ? -4.141 -4.030 -6.554 1.00 98.44 78 LEU A CA 1
ATOM 649 C C . LEU A 1 78 ? -4.866 -3.033 -7.464 1.00 98.44 78 LEU A C 1
ATOM 651 O O . LEU A 1 78 ? -4.288 -2.538 -8.434 1.00 98.44 78 LEU A O 1
ATOM 655 N N . LYS A 1 79 ? -6.126 -2.708 -7.144 1.00 97.62 79 LYS A N 1
ATOM 656 C CA . LYS A 1 79 ? -6.924 -1.738 -7.906 1.00 97.62 79 LYS A CA 1
ATOM 657 C C . LYS A 1 79 ? -6.313 -0.338 -7.840 1.00 97.62 79 LYS A C 1
ATOM 659 O O . LYS A 1 79 ? -6.199 0.333 -8.868 1.00 97.62 79 LYS A O 1
ATOM 664 N N . SER A 1 80 ? -5.916 0.098 -6.646 1.00 97.50 80 SER A N 1
ATOM 665 C CA . SER A 1 80 ? -5.329 1.425 -6.423 1.00 97.50 80 SER A CA 1
ATOM 666 C C . SER A 1 80 ? -3.956 1.561 -7.079 1.00 97.50 80 SER A C 1
ATOM 668 O O . SER A 1 80 ? -3.701 2.557 -7.757 1.00 97.50 80 SER A O 1
ATOM 670 N N . PHE A 1 81 ? -3.117 0.535 -6.939 1.00 98.56 81 PHE A N 1
ATOM 671 C CA . PHE A 1 81 ? -1.800 0.431 -7.552 1.00 98.56 81 PHE A CA 1
ATOM 672 C C . PHE A 1 81 ? -1.882 0.470 -9.076 1.00 98.56 81 PHE A C 1
ATOM 674 O O . PHE A 1 81 ? -1.274 1.337 -9.693 1.00 98.56 81 PHE A O 1
ATOM 681 N N . ARG A 1 82 ? -2.703 -0.393 -9.695 1.00 97.94 82 ARG A N 1
ATOM 682 C CA . ARG A 1 82 ? -2.857 -0.429 -11.159 1.00 97.94 82 ARG A CA 1
ATOM 683 C C . ARG A 1 82 ? -3.273 0.925 -11.724 1.00 97.94 82 ARG A C 1
ATOM 685 O O . ARG A 1 82 ? -2.767 1.340 -12.758 1.00 97.94 82 ARG A O 1
ATOM 692 N N . ARG A 1 83 ? -4.202 1.610 -11.050 1.00 97.19 83 ARG A N 1
ATOM 693 C CA . ARG A 1 83 ? -4.657 2.942 -11.464 1.00 97.19 83 ARG A CA 1
ATOM 694 C C . ARG A 1 83 ? -3.532 3.977 -11.408 1.00 97.19 83 ARG A C 1
ATOM 696 O O . ARG A 1 83 ? -3.543 4.879 -12.230 1.00 97.19 83 ARG A O 1
ATOM 703 N N . LYS A 1 84 ? -2.621 3.887 -10.435 1.00 97.12 84 LYS A N 1
ATOM 704 C CA . LYS A 1 84 ? -1.454 4.776 -10.347 1.00 97.12 84 LYS A CA 1
ATOM 705 C C . LYS A 1 84 ? -0.391 4.424 -11.390 1.00 97.12 84 LYS A C 1
ATOM 707 O O . LYS A 1 84 ? 0.109 5.329 -12.033 1.00 97.12 84 LYS A O 1
ATOM 712 N N . LEU A 1 85 ? -0.114 3.136 -11.591 1.00 97.31 85 LEU A N 1
ATOM 713 C CA . LEU A 1 85 ? 0.925 2.667 -12.512 1.00 97.31 85 LEU A CA 1
ATOM 714 C C . LEU A 1 85 ? 0.603 2.947 -13.988 1.00 97.31 85 LEU A C 1
ATOM 716 O O . LEU A 1 85 ? 1.506 3.168 -14.781 1.00 97.31 85 LEU A O 1
ATOM 720 N N . LEU A 1 86 ? -0.677 2.886 -14.369 1.00 94.19 86 LEU A N 1
ATOM 721 C CA . LEU A 1 86 ? -1.131 3.056 -15.759 1.00 94.19 86 LEU A CA 1
ATOM 722 C C . LEU A 1 86 ? -1.599 4.482 -16.085 1.00 94.19 86 LEU A C 1
ATOM 724 O O . LEU A 1 86 ? -2.295 4.676 -17.083 1.00 94.19 86 LEU A O 1
ATOM 728 N N . ARG A 1 87 ? -1.333 5.437 -15.196 1.00 82.38 87 ARG A N 1
ATOM 729 C CA . ARG A 1 87 ? -1.723 6.835 -15.372 1.00 82.38 87 ARG A CA 1
ATOM 730 C C . ARG A 1 87 ? -0.707 7.622 -16.179 1.00 82.38 87 ARG A C 1
ATOM 732 O O . ARG A 1 87 ? 0.476 7.232 -16.175 1.00 82.38 87 ARG A O 1
#

Foldseek 3Di:
DDDPVVDFPQVLLVCVLVPNPVSLVVLCVVCVVVQQVVLVVPDPPSVLSNVLSVVLSVVCNVCSPPDDGDRDSNVVSNVSSVVSSVD